Protein AF-A0A932DRW2-F1 (afdb_monomer)

pLDDT: mean 81.61, std 13.46, range [38.72, 97.06]

Secondary structure (DSSP, 8-state):
-------------HHHHHHHHHHHHHTT--HHHHHHHHHHHHHHTT---PPPPHHHHHHHHHHHH-TTS------HHHHHHHHHTT---

Foldseek 3Di:
DDPDDDDDDDDDDPVVLVVLCVVCVVVVHDSVRSVVVVVVVVCVVVPDPDDDPPVVVVVVVCVVVCPPPDDDDPDPVVVVVCVVVVPDD

Structure (mmCIF, N/CA/C/O backbone):
data_AF-A0A932DRW2-F1
#
_entry.id   AF-A0A932DRW2-F1
#
loop_
_atom_site.group_PDB
_atom_site.id
_atom_site.type_symbol
_atom_site.label_atom_id
_atom_site.label_alt_id
_atom_site.label_comp_id
_atom_site.label_asym_id
_atom_site.label_entity_id
_atom_site.label_seq_id
_atom_site.pdbx_PDB_ins_code
_atom_site.Cartn_x
_atom_site.Cartn_y
_atom_site.Cartn_z
_atom_site.occupancy
_atom_site.B_iso_or_equiv
_atom_site.auth_seq_id
_atom_site.auth_comp_id
_atom_site.auth_asym_id
_atom_site.auth_atom_id
_atom_site.pdbx_PDB_model_num
ATOM 1 N N . MET A 1 1 ? 15.525 -15.093 -1.530 1.00 38.72 1 MET A N 1
ATOM 2 C CA . MET A 1 1 ? 14.994 -13.800 -1.043 1.00 38.72 1 MET A CA 1
ATOM 3 C C . MET A 1 1 ? 14.689 -13.941 0.437 1.00 38.72 1 MET A C 1
ATOM 5 O O . MET A 1 1 ? 13.834 -14.750 0.769 1.00 38.72 1 MET A O 1
ATOM 9 N N . ASN A 1 2 ? 15.377 -13.204 1.313 1.00 46.44 2 ASN A N 1
ATOM 10 C CA . ASN A 1 2 ? 14.954 -13.087 2.711 1.00 46.44 2 ASN A CA 1
ATOM 11 C C . ASN A 1 2 ? 13.686 -12.231 2.746 1.00 46.44 2 ASN A C 1
ATOM 13 O O . ASN A 1 2 ? 13.740 -11.047 2.422 1.00 46.44 2 ASN A O 1
ATOM 17 N N . GLN A 1 3 ? 12.547 -12.817 3.106 1.00 53.72 3 GLN A N 1
ATOM 18 C CA . GLN A 1 3 ? 11.372 -12.024 3.451 1.00 53.72 3 GLN A CA 1
ATOM 19 C C . GLN A 1 3 ? 11.591 -11.476 4.863 1.00 53.72 3 GLN A C 1
ATOM 21 O O . GLN A 1 3 ? 11.475 -12.205 5.844 1.00 53.72 3 GLN A O 1
ATOM 26 N N . ALA A 1 4 ? 11.970 -10.202 4.967 1.00 73.44 4 ALA A N 1
ATOM 27 C CA . ALA A 1 4 ? 12.004 -9.517 6.251 1.00 73.44 4 ALA A CA 1
ATOM 28 C C . ALA A 1 4 ? 10.560 -9.282 6.715 1.00 73.44 4 ALA A C 1
ATOM 30 O O . ALA A 1 4 ? 9.789 -8.584 6.057 1.00 73.44 4 ALA A O 1
ATOM 31 N N . ILE A 1 5 ? 10.180 -9.891 7.838 1.00 76.75 5 ILE A N 1
ATOM 32 C CA . ILE A 1 5 ? 8.903 -9.616 8.497 1.00 76.75 5 ILE A CA 1
ATOM 33 C C . ILE A 1 5 ? 9.066 -8.301 9.263 1.00 76.75 5 ILE A C 1
ATOM 35 O O . ILE A 1 5 ? 9.853 -8.221 10.205 1.00 76.75 5 ILE A O 1
ATOM 39 N N . THR A 1 6 ? 8.329 -7.265 8.863 1.00 83.56 6 THR A N 1
ATOM 40 C CA . THR A 1 6 ? 8.325 -5.962 9.542 1.00 83.56 6 THR A CA 1
ATOM 41 C C . THR A 1 6 ? 7.016 -5.775 10.301 1.00 83.56 6 THR A C 1
ATOM 43 O O . THR A 1 6 ? 5.933 -5.881 9.727 1.00 83.56 6 THR A O 1
ATOM 46 N N . GLN A 1 7 ? 7.111 -5.478 11.597 1.00 88.44 7 GLN A N 1
ATOM 47 C CA . GLN A 1 7 ? 5.962 -5.143 12.434 1.00 88.44 7 GLN A CA 1
ATOM 48 C C . GLN A 1 7 ? 5.786 -3.623 12.498 1.00 88.44 7 GLN A C 1
ATOM 50 O O . GLN A 1 7 ? 6.736 -2.896 12.779 1.00 88.44 7 GLN A O 1
ATOM 55 N N . ILE A 1 8 ? 4.558 -3.145 12.288 1.00 87.06 8 ILE A N 1
ATOM 56 C CA . ILE A 1 8 ? 4.215 -1.722 12.378 1.00 87.06 8 ILE A CA 1
ATOM 57 C C . ILE A 1 8 ? 3.342 -1.505 13.618 1.00 87.06 8 ILE A C 1
ATOM 59 O O . ILE A 1 8 ? 2.290 -2.129 13.762 1.00 87.06 8 ILE A O 1
ATOM 63 N N . LYS A 1 9 ? 3.769 -0.608 14.513 1.00 92.69 9 LYS A N 1
ATOM 64 C CA . LYS A 1 9 ? 2.998 -0.168 15.685 1.00 92.69 9 LYS A CA 1
ATOM 65 C C . LYS A 1 9 ? 2.633 1.303 15.513 1.00 92.69 9 LYS A C 1
ATOM 67 O O . LYS A 1 9 ? 3.508 2.125 15.272 1.00 92.69 9 LYS A O 1
ATOM 72 N N . ILE A 1 10 ? 1.347 1.622 15.639 1.00 88.81 10 ILE A N 1
ATOM 73 C CA . ILE A 1 10 ? 0.816 2.967 15.386 1.00 88.81 10 ILE A CA 1
ATOM 74 C C . ILE A 1 10 ? -0.050 3.384 16.570 1.00 88.81 10 ILE A C 1
ATOM 76 O O . ILE A 1 10 ? -0.899 2.614 17.023 1.00 88.81 10 ILE A O 1
ATOM 80 N N . SER A 1 11 ? 0.148 4.608 17.046 1.00 93.81 11 SER A N 1
ATOM 81 C CA . SER A 1 11 ? -0.733 5.250 18.021 1.00 93.81 11 SER A CA 1
ATOM 82 C C . SER A 1 11 ? -1.737 6.122 17.280 1.00 93.81 11 SER A C 1
ATOM 84 O O . SER A 1 11 ? -1.347 6.994 16.510 1.00 93.81 11 SER A O 1
ATOM 86 N N . LEU A 1 12 ? -3.029 5.888 17.504 1.00 90.62 12 LEU A N 1
ATOM 87 C CA . LEU A 1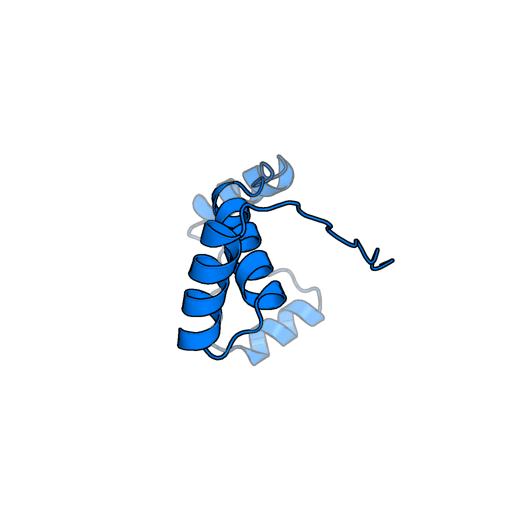 12 ? -4.113 6.643 16.876 1.00 90.62 12 LEU A CA 1
ATOM 88 C C . LEU A 1 12 ? -5.103 7.114 17.946 1.00 90.62 12 LEU A C 1
ATOM 90 O O . LEU A 1 12 ? -5.370 6.359 18.888 1.00 90.62 12 LEU A O 1
ATOM 94 N N . PRO A 1 13 ? -5.711 8.304 17.789 1.00 97.06 13 PRO A N 1
ATOM 95 C CA . PRO A 1 13 ? -6.866 8.689 18.588 1.00 97.06 13 PRO A CA 1
ATOM 96 C C . PRO A 1 13 ? -7.978 7.640 18.485 1.00 97.06 13 PRO A C 1
ATOM 98 O O . PRO A 1 13 ? -8.225 7.081 17.411 1.00 97.06 13 PRO A O 1
ATOM 101 N N . VAL A 1 14 ? -8.690 7.400 19.588 1.00 95.44 14 VAL A N 1
ATOM 102 C CA . VAL A 1 14 ? -9.744 6.370 19.658 1.00 95.44 14 VAL A CA 1
ATOM 103 C C . VAL A 1 14 ? -10.823 6.593 18.594 1.00 95.44 14 VAL A C 1
ATOM 105 O O . VAL A 1 14 ? -11.238 5.644 17.932 1.00 95.44 14 VAL A O 1
ATOM 108 N N . ALA A 1 15 ? -11.221 7.848 18.366 1.00 96.12 15 ALA A N 1
ATOM 109 C CA . ALA A 1 15 ? -12.199 8.201 17.339 1.00 96.12 15 ALA A CA 1
ATOM 110 C C . ALA A 1 15 ? -11.747 7.775 15.931 1.00 96.12 15 ALA A C 1
ATOM 112 O O . ALA A 1 15 ? -12.517 7.165 15.190 1.00 96.12 15 ALA A O 1
ATOM 113 N N . LEU A 1 16 ? -10.477 8.018 15.589 1.00 93.75 16 LEU A N 1
ATOM 114 C CA . LEU A 1 16 ? -9.921 7.652 14.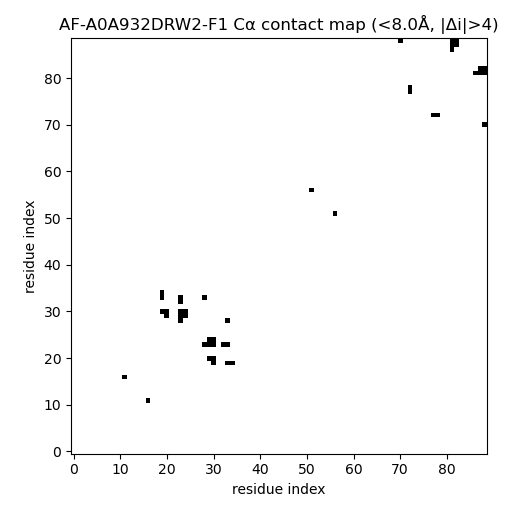288 1.00 93.75 16 LEU A CA 1
ATOM 115 C C . LEU A 1 16 ? -9.828 6.131 14.130 1.00 93.75 16 LEU A C 1
ATOM 117 O O . LEU A 1 16 ? -10.233 5.598 13.101 1.00 93.75 16 LEU A O 1
ATOM 121 N N . LYS A 1 17 ? -9.375 5.415 15.168 1.00 94.88 17 LYS A N 1
ATOM 122 C CA . LYS A 1 17 ? -9.375 3.943 15.177 1.00 94.88 17 LYS A CA 1
ATOM 123 C C . LYS A 1 17 ? -10.773 3.384 14.893 1.00 94.88 17 LYS A C 1
ATOM 125 O O . LYS A 1 17 ? -10.905 2.451 14.101 1.00 94.88 17 LYS A O 1
ATOM 130 N N . ASN A 1 18 ? -11.802 3.942 15.529 1.00 95.94 18 ASN A N 1
ATOM 131 C CA . ASN A 1 18 ? -13.179 3.475 15.381 1.00 95.94 18 ASN A CA 1
ATOM 132 C C . ASN A 1 18 ? -13.719 3.720 13.970 1.00 95.94 18 ASN A C 1
ATOM 134 O O . ASN A 1 18 ? -14.333 2.826 13.391 1.00 95.94 18 ASN A O 1
ATOM 138 N N . GLU A 1 19 ? -13.443 4.887 13.389 1.00 96.19 19 GLU A N 1
ATOM 139 C CA . GLU A 1 19 ? -13.853 5.198 12.018 1.00 96.19 19 GLU A CA 1
ATOM 140 C C . GLU A 1 19 ? -13.157 4.284 10.997 1.00 96.19 19 GLU A C 1
ATOM 142 O O . GLU A 1 19 ? -13.807 3.711 10.122 1.00 96.19 19 GLU A O 1
ATOM 147 N N . VAL A 1 20 ? -11.845 4.067 11.145 1.00 93.88 20 VAL A N 1
ATOM 148 C CA . VAL A 1 20 ? -11.084 3.157 10.274 1.00 93.88 20 VAL A CA 1
ATOM 149 C C . VAL A 1 20 ? -11.595 1.720 10.416 1.00 93.88 20 VAL A C 1
ATOM 151 O O . VAL A 1 20 ? -11.771 1.036 9.410 1.00 93.88 20 VAL A O 1
ATOM 154 N N . LYS A 1 21 ? -11.910 1.270 11.639 1.00 95.69 21 LYS A N 1
ATOM 155 C CA . LYS A 1 21 ? -12.503 -0.052 11.873 1.00 95.69 21 LYS A CA 1
ATOM 156 C C . LYS A 1 21 ? -13.878 -0.189 11.219 1.00 95.69 21 LYS A C 1
ATOM 158 O O . LYS A 1 21 ? -14.109 -1.171 10.528 1.00 95.69 21 LYS A O 1
ATOM 163 N N . LYS A 1 22 ? -14.761 0.798 11.375 1.00 96.94 22 LYS A N 1
ATOM 164 C CA . LYS A 1 22 ? -16.090 0.795 10.747 1.00 96.94 22 LYS A CA 1
ATOM 165 C C . LYS A 1 22 ? -15.991 0.679 9.227 1.00 96.94 22 LYS A C 1
ATOM 167 O O . LYS A 1 22 ? -16.803 -0.000 8.606 1.00 96.94 22 LYS A O 1
ATOM 172 N N . ARG A 1 23 ? -14.999 1.336 8.620 1.00 95.44 23 ARG A N 1
ATOM 173 C CA . ARG A 1 23 ? -14.712 1.189 7.189 1.00 95.44 23 ARG A CA 1
ATOM 174 C C . ARG A 1 23 ? -14.190 -0.202 6.871 1.00 95.44 23 ARG A C 1
ATOM 176 O O . ARG A 1 23 ? -14.751 -0.817 5.985 1.00 95.44 23 ARG A O 1
ATOM 183 N N . ALA A 1 24 ? -13.214 -0.728 7.604 1.00 96.25 24 ALA A N 1
ATOM 184 C CA . ALA A 1 24 ? -12.722 -2.090 7.389 1.00 96.25 24 ALA A CA 1
ATOM 185 C C . ALA A 1 24 ? -13.858 -3.134 7.450 1.00 96.25 24 ALA A C 1
ATOM 187 O O . ALA A 1 24 ? -13.994 -3.954 6.543 1.00 96.25 24 ALA A O 1
ATOM 188 N N . ASP A 1 25 ? -14.734 -3.024 8.454 1.00 96.62 25 ASP A N 1
ATOM 189 C CA . ASP A 1 25 ? -15.858 -3.939 8.669 1.00 96.62 25 ASP A CA 1
ATOM 190 C C . ASP A 1 25 ? -16.866 -3.901 7.499 1.00 96.62 25 ASP A C 1
ATOM 192 O O . ASP A 1 25 ? -17.374 -4.946 7.098 1.00 96.62 25 ASP A O 1
ATOM 196 N N . LYS A 1 26 ? -17.104 -2.731 6.876 1.00 96.19 26 LYS A N 1
ATOM 197 C CA . LYS A 1 26 ? -17.961 -2.612 5.673 1.00 96.19 26 LYS A CA 1
ATOM 198 C C . LYS A 1 26 ? -17.461 -3.435 4.484 1.00 96.19 26 LYS A C 1
ATOM 200 O O . LYS A 1 26 ? -18.265 -3.818 3.643 1.00 96.19 26 LYS A O 1
ATOM 205 N N . TRP A 1 27 ? -16.154 -3.672 4.403 1.00 94.06 27 TRP A N 1
ATOM 206 C CA . TRP A 1 27 ? -15.518 -4.428 3.322 1.00 94.06 27 TRP A CA 1
ATOM 207 C C . TRP A 1 27 ? -15.171 -5.860 3.757 1.00 94.06 27 TRP A C 1
ATOM 209 O O . TRP A 1 27 ? -14.466 -6.564 3.040 1.00 94.06 27 TRP A O 1
ATOM 219 N N . GLY A 1 28 ? -15.622 -6.295 4.943 1.00 95.38 28 GLY A N 1
ATOM 220 C CA . GLY A 1 28 ? -15.279 -7.605 5.502 1.00 95.38 28 GLY A CA 1
ATOM 221 C C . GLY A 1 28 ? -13.787 -7.769 5.812 1.00 95.38 28 GLY A C 1
ATOM 222 O O . GLY A 1 28 ? 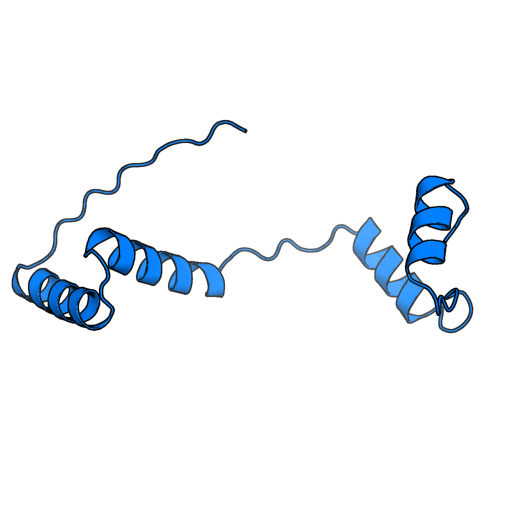-13.289 -8.890 5.885 1.00 95.38 28 GLY A O 1
ATOM 223 N N . MET A 1 29 ? -13.050 -6.666 5.968 1.00 95.19 29 MET A N 1
ATOM 224 C CA . MET A 1 29 ? -11.606 -6.673 6.190 1.00 95.19 29 MET A CA 1
ATOM 225 C C . MET A 1 29 ? -11.274 -6.541 7.674 1.00 95.19 29 MET A C 1
ATOM 227 O O . MET A 1 29 ? -11.942 -5.838 8.430 1.00 95.19 29 MET A O 1
ATOM 231 N N . THR A 1 30 ? -10.155 -7.137 8.089 1.00 95.62 30 THR A N 1
ATOM 232 C CA . THR A 1 30 ? -9.575 -6.800 9.394 1.00 95.62 30 THR A CA 1
ATOM 233 C C . THR A 1 30 ? -9.021 -5.373 9.374 1.00 95.62 30 THR A C 1
ATOM 235 O O . THR A 1 30 ? -8.596 -4.869 8.330 1.00 95.62 30 THR A O 1
ATOM 238 N N . LEU A 1 31 ? -8.952 -4.730 10.544 1.00 93.50 31 LEU A N 1
ATOM 239 C CA . LEU A 1 31 ? -8.358 -3.396 10.678 1.00 93.50 31 LEU A CA 1
ATOM 240 C C . LEU A 1 31 ? -6.917 -3.352 10.136 1.00 93.50 31 LEU A C 1
ATOM 242 O O . LEU A 1 31 ? -6.550 -2.407 9.445 1.00 93.50 31 LEU A O 1
ATOM 246 N N . ALA A 1 32 ? -6.120 -4.390 10.406 1.00 92.81 32 ALA A N 1
ATOM 247 C CA . ALA A 1 32 ? -4.744 -4.487 9.922 1.00 92.81 32 ALA A CA 1
ATOM 248 C C . ALA A 1 32 ? -4.681 -4.582 8.389 1.00 92.81 32 ALA A C 1
ATOM 250 O O . ALA A 1 32 ? -3.908 -3.861 7.759 1.00 92.81 32 ALA A O 1
ATOM 251 N N . SER A 1 33 ? -5.524 -5.425 7.784 1.00 93.56 33 SER A N 1
ATOM 252 C CA . SER A 1 33 ? -5.609 -5.568 6.326 1.00 93.56 33 SER A CA 1
ATOM 253 C C . SER A 1 33 ? -6.015 -4.256 5.654 1.00 93.56 33 SER A C 1
ATOM 255 O O . SER A 1 33 ? -5.438 -3.884 4.637 1.00 93.56 33 SER A O 1
ATOM 257 N N . TYR A 1 34 ? -6.973 -3.535 6.238 1.00 94.62 34 TYR A N 1
ATOM 258 C CA . TYR A 1 34 ? -7.442 -2.261 5.699 1.00 94.62 34 TYR A CA 1
ATOM 259 C C . TYR A 1 34 ? -6.387 -1.151 5.824 1.00 94.62 34 TYR A C 1
ATOM 261 O O . TYR A 1 34 ? -6.160 -0.411 4.873 1.00 94.62 34 TYR A O 1
ATOM 269 N N . ILE A 1 35 ? -5.670 -1.068 6.952 1.00 92.69 35 ILE A N 1
ATOM 270 C CA . ILE A 1 35 ? -4.543 -0.130 7.106 1.00 92.69 35 ILE A CA 1
ATOM 271 C C . ILE A 1 35 ? -3.442 -0.434 6.084 1.00 92.69 35 ILE A C 1
ATOM 273 O O . ILE A 1 35 ? -2.932 0.487 5.449 1.00 92.69 35 ILE A O 1
ATOM 277 N N . LYS A 1 36 ? -3.111 -1.716 5.879 1.00 91.38 36 LYS A N 1
ATOM 278 C CA . LYS A 1 36 ? -2.145 -2.131 4.854 1.00 91.38 36 LYS A CA 1
ATOM 279 C C . LYS A 1 36 ? -2.585 -1.678 3.460 1.00 91.38 36 LYS A C 1
ATOM 281 O O . LYS A 1 36 ? -1.770 -1.127 2.733 1.00 91.38 36 LYS A O 1
ATOM 286 N N . TYR A 1 37 ? -3.855 -1.877 3.112 1.00 92.25 37 TYR A N 1
ATOM 287 C CA . TYR A 1 37 ? -4.421 -1.432 1.836 1.00 92.25 37 TYR A CA 1
ATOM 288 C C . TYR A 1 37 ? -4.271 0.083 1.632 1.00 92.25 37 TYR A C 1
ATOM 290 O O . TYR A 1 37 ? -3.763 0.513 0.602 1.00 92.25 37 TYR A O 1
ATOM 298 N N . LEU A 1 38 ? -4.620 0.892 2.639 1.00 90.06 38 LEU A N 1
ATOM 299 C CA . LEU A 1 38 ? -4.472 2.350 2.562 1.00 90.06 38 LEU A CA 1
ATOM 300 C C . LEU A 1 38 ? -3.016 2.783 2.339 1.00 90.06 38 LEU A C 1
ATOM 302 O O . LEU A 1 38 ? -2.762 3.697 1.559 1.00 90.06 38 LEU A O 1
ATOM 306 N N . MET A 1 39 ? -2.066 2.131 3.016 1.00 88.06 39 MET A N 1
ATOM 307 C CA . MET A 1 39 ? -0.639 2.422 2.859 1.00 88.06 39 MET A CA 1
ATOM 308 C C . MET A 1 39 ? -0.126 2.032 1.472 1.00 88.06 39 MET A C 1
ATOM 310 O O . MET A 1 39 ? 0.566 2.824 0.843 1.00 88.06 39 MET A O 1
ATOM 314 N N . VAL A 1 40 ? -0.469 0.831 0.994 1.00 86.19 40 VAL A N 1
ATOM 315 C CA . VAL A 1 40 ? -0.018 0.336 -0.315 1.00 86.19 40 VAL A CA 1
ATOM 316 C C . VAL A 1 40 ? -0.551 1.216 -1.434 1.00 86.19 40 VAL A C 1
ATOM 318 O O . VAL A 1 40 ? 0.246 1.684 -2.234 1.00 86.19 40 VAL A O 1
ATOM 321 N N . ASN A 1 41 ? -1.848 1.528 -1.440 1.00 84.50 41 ASN A N 1
ATOM 322 C CA . ASN A 1 41 ? -2.426 2.377 -2.481 1.00 84.50 41 ASN A CA 1
ATOM 323 C C . ASN A 1 41 ? -1.757 3.751 -2.551 1.00 84.50 41 ASN A C 1
ATOM 325 O O . ASN A 1 41 ? -1.560 4.286 -3.636 1.00 84.50 41 ASN A O 1
ATOM 329 N N . LYS A 1 42 ? -1.390 4.326 -1.400 1.00 75.31 42 LYS A N 1
ATOM 330 C CA . LYS A 1 42 ? -0.706 5.620 -1.376 1.00 75.31 42 LYS A CA 1
ATOM 331 C C . LYS A 1 42 ? 0.729 5.529 -1.904 1.00 75.31 42 LYS A C 1
ATOM 333 O O . LYS A 1 42 ? 1.208 6.472 -2.518 1.00 75.31 42 LYS A O 1
ATOM 338 N N . VAL A 1 43 ? 1.398 4.400 -1.674 1.00 71.25 43 VAL A N 1
ATOM 339 C CA . VAL A 1 43 ? 2.769 4.144 -2.131 1.00 71.25 43 VAL A CA 1
ATOM 340 C C . VAL A 1 43 ? 2.818 3.730 -3.604 1.00 71.25 43 VAL A C 1
ATOM 342 O O . VAL A 1 43 ? 3.792 4.052 -4.269 1.00 71.25 43 VAL A O 1
ATOM 345 N N . GLU A 1 44 ? 1.798 3.059 -4.141 1.00 65.94 44 GLU A N 1
ATOM 346 C CA . GLU A 1 44 ? 1.728 2.715 -5.569 1.00 65.94 44 GLU A CA 1
ATOM 347 C C . GLU A 1 44 ? 1.728 3.960 -6.468 1.00 65.94 44 GLU A C 1
ATOM 349 O O . GLU A 1 44 ? 2.368 3.945 -7.516 1.00 65.94 44 GLU A O 1
ATOM 354 N N . GLU A 1 45 ? 1.090 5.053 -6.037 1.00 61.22 45 GLU A N 1
ATOM 355 C CA . GLU A 1 45 ? 1.103 6.338 -6.758 1.00 61.22 45 GLU A CA 1
ATOM 356 C C . GLU A 1 45 ? 2.506 6.964 -6.851 1.00 61.22 45 GLU A C 1
ATOM 358 O O . GLU A 1 45 ? 2.797 7.704 -7.788 1.00 61.22 45 GLU A O 1
ATOM 363 N N . GLU A 1 46 ? 3.376 6.672 -5.885 1.00 60.22 46 GLU A N 1
ATOM 364 C CA . GLU A 1 46 ? 4.696 7.295 -5.721 1.00 60.22 46 GLU A CA 1
ATOM 365 C C . GLU A 1 46 ? 5.841 6.282 -5.865 1.00 60.22 46 GLU A C 1
ATOM 367 O O . GLU A 1 46 ? 7.003 6.604 -5.602 1.00 60.22 46 GLU A O 1
ATOM 372 N N . TYR A 1 47 ? 5.539 5.043 -6.270 1.00 60.78 47 TYR A N 1
ATOM 373 C CA . TYR A 1 47 ? 6.553 4.003 -6.343 1.00 60.78 47 TYR A CA 1
ATOM 374 C C . TYR A 1 47 ? 7.599 4.410 -7.382 1.00 60.78 47 TYR A C 1
ATOM 376 O O . TYR A 1 47 ? 7.226 4.747 -8.511 1.00 60.78 47 TYR A O 1
ATOM 384 N N . PRO A 1 48 ? 8.903 4.400 -7.041 1.00 60.97 48 PRO A N 1
ATOM 385 C CA . PRO A 1 48 ? 9.927 4.873 -7.953 1.00 60.97 48 PRO A CA 1
ATOM 386 C C . PRO A 1 48 ? 9.898 4.023 -9.220 1.00 60.97 48 PRO A C 1
ATOM 388 O O . PRO A 1 48 ? 10.271 2.848 -9.227 1.00 60.97 48 PRO A O 1
ATOM 391 N N . THR A 1 49 ? 9.448 4.633 -10.312 1.00 67.56 49 THR A N 1
ATOM 392 C CA . THR A 1 49 ? 9.703 4.106 -11.643 1.00 67.56 49 THR A CA 1
ATOM 393 C C . THR A 1 49 ? 11.169 4.394 -11.921 1.00 67.56 49 THR A C 1
ATOM 395 O O . THR A 1 49 ? 11.592 5.538 -12.073 1.00 67.56 49 THR A O 1
ATOM 398 N N . PHE A 1 50 ? 11.995 3.352 -11.870 1.00 75.56 50 PHE A N 1
ATOM 399 C CA . PHE A 1 50 ? 13.404 3.501 -12.203 1.00 75.56 50 PHE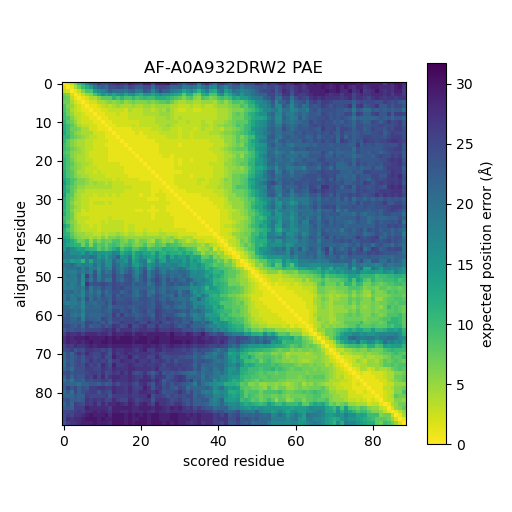 A CA 1
ATOM 400 C C . PHE A 1 50 ? 13.521 3.882 -13.675 1.00 75.56 50 PHE A C 1
ATOM 402 O O . PHE A 1 50 ? 12.876 3.280 -14.538 1.00 75.56 50 PHE A O 1
ATOM 409 N N . GLU A 1 51 ? 14.364 4.868 -13.964 1.00 77.81 51 GLU A N 1
ATOM 410 C CA . GLU A 1 51 ? 14.664 5.220 -15.340 1.00 77.81 51 GLU A CA 1
ATOM 411 C C . GLU A 1 51 ? 15.273 4.004 -16.053 1.00 77.81 51 GLU A C 1
ATOM 413 O O . GLU A 1 51 ? 16.182 3.339 -15.544 1.00 77.81 51 GLU A O 1
ATOM 418 N N . ALA A 1 52 ? 14.743 3.675 -17.232 1.00 81.81 52 ALA A N 1
ATOM 419 C CA . ALA A 1 52 ? 15.264 2.574 -18.026 1.00 81.81 52 ALA A CA 1
ATOM 420 C C . ALA A 1 52 ? 16.756 2.802 -18.326 1.00 81.81 52 ALA A C 1
ATOM 422 O O . ALA A 1 52 ? 17.150 3.898 -18.722 1.00 81.81 52 ALA A O 1
ATOM 423 N N . SER A 1 53 ? 17.586 1.763 -18.183 1.00 86.31 53 SER A N 1
ATOM 424 C CA . SER A 1 53 ? 19.011 1.869 -18.538 1.00 86.31 53 SER A CA 1
ATOM 425 C C . SER A 1 53 ? 19.198 2.297 -19.998 1.00 86.31 53 SER A C 1
ATOM 427 O O . SER A 1 53 ? 18.355 2.002 -20.850 1.00 86.31 53 SER A O 1
ATOM 429 N N . ASP A 1 54 ? 20.337 2.909 -20.324 1.00 89.00 54 ASP A N 1
ATOM 430 C CA . ASP A 1 54 ? 20.635 3.370 -21.690 1.00 89.00 54 ASP A CA 1
ATOM 431 C C . ASP A 1 54 ? 20.526 2.250 -22.729 1.00 89.00 54 ASP A C 1
ATOM 433 O O . ASP A 1 54 ? 20.047 2.454 -23.845 1.00 89.00 54 ASP A O 1
ATOM 437 N N . ARG A 1 55 ? 20.880 1.021 -22.334 1.00 88.12 55 ARG A N 1
ATOM 438 C CA . ARG A 1 55 ? 20.702 -0.175 -23.163 1.00 88.12 55 ARG A CA 1
ATOM 439 C C . ARG A 1 55 ? 19.231 -0.431 -23.496 1.00 88.12 55 ARG A C 1
ATOM 441 O O . ARG A 1 55 ? 18.926 -0.809 -24.625 1.00 88.12 55 ARG A O 1
ATOM 448 N N . VAL A 1 56 ? 18.330 -0.275 -22.526 1.00 85.75 56 VAL A N 1
ATOM 449 C CA . VAL A 1 56 ? 16.885 -0.460 -22.730 1.00 85.75 56 VAL A CA 1
ATOM 450 C C . VAL A 1 56 ? 16.329 0.684 -23.573 1.00 85.75 56 VAL A C 1
ATOM 452 O O . VAL A 1 56 ? 15.654 0.411 -24.561 1.00 85.75 56 VAL A O 1
ATOM 455 N N . LYS A 1 57 ? 16.683 1.938 -23.265 1.00 87.62 57 LYS A N 1
ATOM 456 C CA . LYS A 1 57 ? 16.27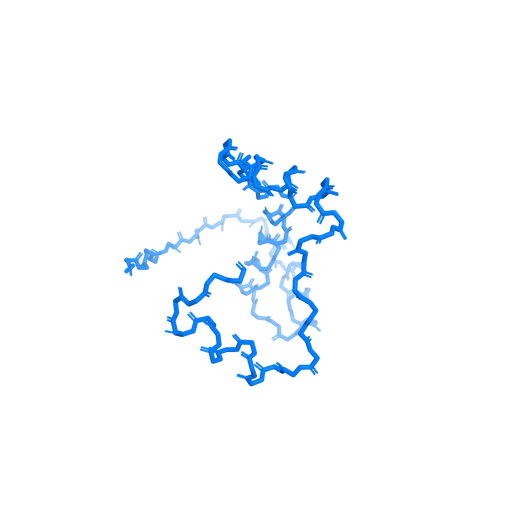0 3.112 -24.052 1.00 87.62 57 LYS A CA 1
ATOM 457 C C . LYS A 1 57 ? 16.660 2.983 -25.524 1.00 87.62 57 LYS A C 1
ATOM 459 O O . LYS A 1 57 ? 15.819 3.178 -26.396 1.00 87.62 57 LYS A O 1
ATOM 464 N N . LYS A 1 58 ? 17.905 2.578 -25.803 1.00 86.00 58 LYS A N 1
ATOM 465 C CA . LYS A 1 58 ? 18.396 2.359 -27.169 1.00 86.00 58 LYS A CA 1
ATOM 466 C C . LYS A 1 58 ? 17.616 1.259 -27.890 1.00 86.00 58 LYS A C 1
ATOM 468 O O . LYS A 1 58 ? 17.148 1.484 -28.996 1.00 86.00 58 LYS A O 1
ATOM 473 N N . ARG A 1 59 ? 17.385 0.110 -27.243 1.00 83.75 59 ARG A N 1
ATOM 474 C CA . ARG A 1 59 ? 16.581 -0.983 -27.825 1.00 83.75 59 ARG A CA 1
ATOM 475 C C . ARG A 1 59 ? 15.141 -0.567 -28.122 1.00 83.75 59 ARG A C 1
ATOM 477 O O . ARG A 1 59 ? 14.588 -0.993 -29.128 1.00 83.75 59 ARG A O 1
ATOM 484 N N . VAL A 1 60 ? 14.535 0.252 -27.262 1.00 85.38 60 VAL A N 1
ATOM 485 C CA . VAL A 1 60 ? 13.188 0.792 -27.494 1.00 85.38 60 VAL A CA 1
ATOM 486 C C . VAL A 1 60 ? 13.193 1.743 -28.692 1.00 85.38 60 VAL A C 1
ATOM 488 O O . VAL A 1 60 ? 12.345 1.602 -29.567 1.00 85.38 60 VAL A O 1
ATOM 491 N N . ALA A 1 61 ? 14.166 2.653 -28.786 1.00 84.25 61 ALA A N 1
ATOM 492 C CA . ALA A 1 61 ? 14.309 3.553 -29.932 1.00 84.25 61 ALA A CA 1
ATOM 493 C C . ALA A 1 61 ? 14.553 2.791 -31.252 1.00 84.25 61 ALA A C 1
ATOM 495 O O . ALA A 1 61 ? 13.920 3.086 -32.270 1.00 84.25 61 ALA A O 1
ATOM 496 N N . ASP A 1 62 ? 15.408 1.767 -31.225 1.00 82.56 62 ASP A N 1
ATOM 497 C CA . ASP A 1 62 ? 15.688 0.889 -32.367 1.00 82.56 62 ASP A CA 1
ATOM 498 C C . ASP A 1 62 ? 14.433 0.091 -32.782 1.00 82.56 62 ASP A C 1
ATOM 500 O O . ASP A 1 62 ? 14.163 -0.079 -33.969 1.00 82.56 62 ASP A O 1
ATOM 504 N N . SER A 1 63 ? 13.622 -0.354 -31.815 1.00 79.81 63 SER A N 1
ATOM 505 C CA . SER A 1 63 ? 12.358 -1.063 -32.066 1.00 79.81 63 SER A CA 1
ATOM 506 C C . SER A 1 63 ? 11.281 -0.150 -32.666 1.00 79.81 63 SER A C 1
ATOM 508 O O . SER A 1 63 ? 10.630 -0.512 -33.644 1.00 79.81 63 SER A O 1
ATOM 510 N N . LEU A 1 64 ? 11.129 1.071 -32.140 1.00 80.75 64 LEU A N 1
ATOM 511 C CA . LEU A 1 64 ? 10.148 2.050 -32.629 1.00 80.75 64 LEU A CA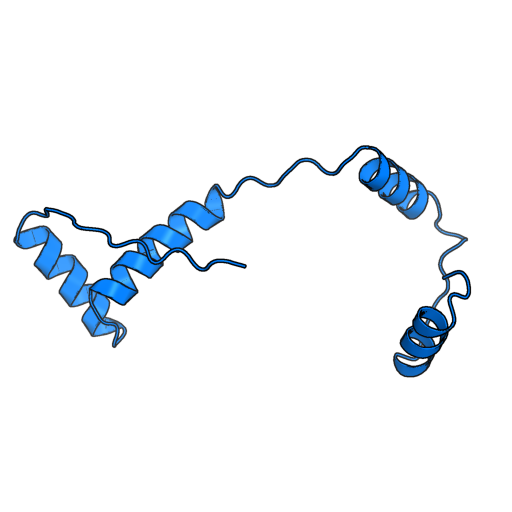 1
ATOM 512 C C . LEU A 1 64 ? 10.479 2.571 -34.034 1.00 80.75 64 LEU A C 1
ATOM 514 O O . LEU A 1 64 ? 9.574 2.810 -34.834 1.00 80.75 64 LEU A O 1
ATOM 518 N N . SER A 1 65 ? 11.767 2.742 -34.342 1.00 80.56 65 SER A N 1
ATOM 519 C CA . SER A 1 65 ? 12.231 3.128 -35.682 1.00 80.56 65 SER A CA 1
ATOM 520 C C . SER A 1 65 ? 12.206 1.956 -36.674 1.00 80.56 65 SER A C 1
ATOM 522 O O . SER A 1 65 ? 12.015 2.151 -37.875 1.00 80.56 65 SER A O 1
ATOM 524 N N . GLY A 1 66 ? 12.333 0.723 -36.181 1.00 66.56 66 GLY A N 1
ATOM 525 C CA . GLY A 1 66 ? 12.355 -0.510 -36.959 1.00 66.56 66 GLY A CA 1
ATOM 526 C C . GLY A 1 66 ? 10.977 -1.064 -37.325 1.00 66.56 66 GLY A C 1
ATOM 527 O O . GLY A 1 66 ? 10.702 -2.228 -37.050 1.00 66.56 66 GLY A O 1
ATOM 528 N N . LYS A 1 67 ? 10.135 -0.303 -38.039 1.00 55.88 67 LYS A N 1
ATOM 529 C CA . LYS A 1 67 ? 8.836 -0.794 -38.566 1.00 55.88 67 LYS A CA 1
ATOM 530 C C . LYS A 1 67 ? 8.929 -2.006 -39.522 1.00 55.88 67 LYS A C 1
ATOM 532 O O . LYS A 1 67 ? 7.895 -2.550 -39.888 1.00 55.88 67 LYS A O 1
ATOM 537 N N . SER A 1 68 ? 10.131 -2.425 -39.937 1.00 55.81 68 SER A N 1
ATOM 538 C CA . SER A 1 68 ? 10.353 -3.436 -40.990 1.00 55.81 68 SER A CA 1
ATOM 539 C C . SER A 1 68 ? 11.142 -4.684 -40.553 1.00 55.81 68 SER A C 1
ATOM 541 O O . SER A 1 68 ? 11.414 -5.537 -41.395 1.00 55.81 68 SER A O 1
ATOM 543 N N . LYS A 1 69 ? 11.548 -4.805 -39.280 1.00 67.50 69 LYS A N 1
ATOM 544 C CA . LYS A 1 69 ? 12.293 -5.984 -38.777 1.00 67.50 69 LYS A CA 1
ATOM 545 C C . LYS A 1 69 ? 11.502 -6.830 -37.781 1.00 67.50 69 LYS A C 1
ATOM 547 O O . LYS A 1 69 ? 12.021 -7.822 -37.283 1.00 67.50 69 LYS A O 1
ATOM 552 N N . SER A 1 70 ? 10.267 -6.442 -37.478 1.00 70.06 70 SER A N 1
ATOM 553 C CA . SER A 1 70 ? 9.397 -7.212 -36.600 1.00 70.06 70 SER A CA 1
ATOM 554 C C . SER A 1 70 ? 8.952 -8.497 -37.295 1.00 70.06 70 SER A C 1
ATOM 556 O O . SER A 1 70 ? 8.433 -8.485 -38.411 1.00 70.06 70 SER A O 1
ATOM 558 N N . ILE A 1 71 ? 9.143 -9.624 -36.617 1.00 76.00 71 ILE A N 1
ATOM 559 C CA . ILE A 1 71 ? 8.607 -10.909 -37.057 1.00 76.00 71 ILE A CA 1
ATOM 560 C C . ILE A 1 71 ? 7.159 -10.973 -36.573 1.00 76.00 71 ILE A C 1
ATOM 562 O O . ILE A 1 71 ? 6.897 -10.962 -35.370 1.00 76.00 71 ILE A O 1
ATOM 566 N N . LYS A 1 72 ? 6.206 -11.018 -37.508 1.00 77.56 72 LYS A N 1
ATOM 567 C CA . LYS A 1 72 ? 4.801 -11.277 -37.182 1.00 77.56 72 LYS A CA 1
ATOM 568 C C . LYS A 1 72 ? 4.669 -12.738 -36.767 1.00 77.56 72 LYS A C 1
ATOM 570 O O . LYS A 1 72 ? 5.080 -13.625 -37.511 1.00 77.56 72 LYS A O 1
ATOM 575 N N . ILE A 1 73 ? 4.127 -12.974 -35.579 1.00 79.69 73 ILE A N 1
ATOM 576 C CA . ILE A 1 73 ? 3.900 -14.321 -35.063 1.00 79.69 73 ILE A CA 1
ATOM 577 C C . ILE A 1 73 ? 2.409 -14.473 -34.804 1.00 79.69 73 ILE A C 1
ATOM 579 O O . ILE A 1 73 ? 1.854 -13.807 -33.934 1.00 79.69 73 ILE A O 1
ATOM 583 N N . ASP A 1 74 ? 1.783 -15.344 -35.589 1.00 83.50 74 ASP A N 1
ATOM 584 C CA . ASP A 1 74 ? 0.341 -15.594 -35.552 1.00 83.50 74 ASP A CA 1
ATOM 585 C C . ASP A 1 74 ? -0.024 -16.804 -34.665 1.00 83.50 74 ASP A C 1
ATOM 587 O O . ASP A 1 74 ? -1.201 -17.046 -34.406 1.00 83.50 74 ASP A O 1
ATOM 591 N N . ASN A 1 75 ? 0.973 -17.547 -34.162 1.00 87.81 75 ASN A N 1
ATOM 592 C CA . ASN A 1 75 ? 0.788 -18.689 -33.266 1.00 87.81 75 ASN A CA 1
ATOM 593 C C . ASN A 1 75 ? 1.701 -18.600 -32.028 1.00 87.81 75 ASN A C 1
ATOM 595 O O . ASN A 1 75 ? 2.922 -18.472 -32.131 1.00 87.81 75 ASN A O 1
ATOM 599 N N . ILE A 1 76 ? 1.100 -18.710 -30.842 1.00 85.12 76 ILE A N 1
ATOM 600 C CA . ILE A 1 76 ? 1.800 -18.598 -29.561 1.00 85.12 76 ILE A CA 1
ATOM 601 C C . ILE A 1 76 ? 2.747 -19.776 -29.272 1.00 85.12 76 ILE A C 1
ATOM 603 O O . ILE A 1 76 ? 3.793 -19.582 -28.652 1.00 85.12 76 ILE A O 1
ATOM 607 N N . ASP A 1 77 ? 2.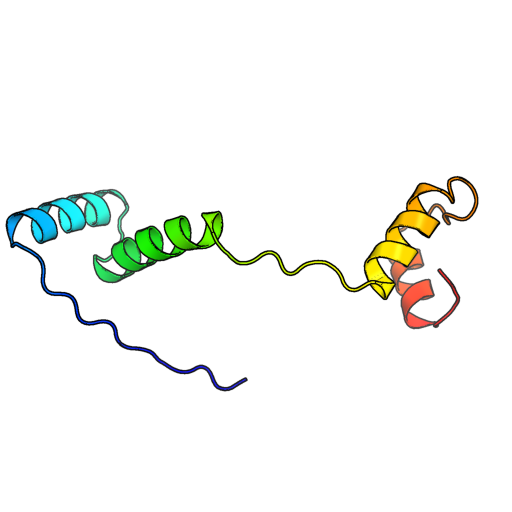448 -20.976 -29.770 1.00 86.81 77 ASP A N 1
ATOM 608 C CA . ASP A 1 77 ? 3.316 -22.146 -29.604 1.00 86.81 77 ASP A CA 1
ATOM 609 C C . ASP A 1 77 ? 4.611 -21.983 -30.413 1.00 86.81 77 ASP A C 1
ATOM 611 O O . ASP A 1 77 ? 5.707 -22.295 -29.938 1.00 86.81 77 ASP A O 1
ATOM 615 N N . GLU A 1 78 ? 4.504 -21.402 -31.611 1.00 82.31 78 GLU A N 1
ATOM 616 C CA . GLU A 1 78 ? 5.646 -21.082 -32.473 1.00 82.31 78 GLU A CA 1
ATOM 617 C C . GLU A 1 78 ? 6.547 -20.008 -31.844 1.00 82.31 78 GLU A C 1
ATOM 619 O O . GLU A 1 78 ? 7.776 -20.116 -31.899 1.00 82.31 78 GLU A O 1
ATOM 624 N N . TYR A 1 79 ? 5.954 -19.003 -31.189 1.00 83.94 79 TYR A N 1
ATOM 625 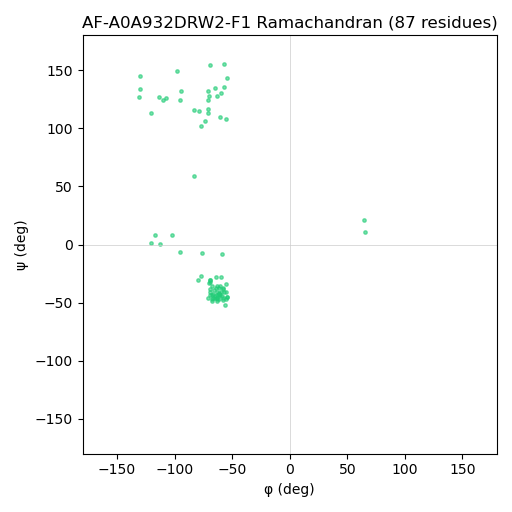C CA . TYR A 1 79 ? 6.696 -17.987 -30.438 1.00 83.94 79 TYR A CA 1
ATOM 626 C C . TYR A 1 79 ? 7.592 -18.620 -29.368 1.00 83.94 79 TYR A C 1
ATOM 628 O O . TYR A 1 79 ? 8.802 -18.377 -29.332 1.00 83.94 79 TYR A O 1
ATOM 636 N N . PHE A 1 80 ? 7.017 -19.477 -28.519 1.00 86.69 80 PHE A N 1
ATOM 637 C CA . PHE A 1 80 ? 7.766 -20.115 -27.439 1.00 86.69 80 PHE A CA 1
ATOM 638 C C . PHE A 1 80 ? 8.796 -21.127 -27.949 1.00 86.69 80 PHE A C 1
ATOM 640 O O . PHE A 1 80 ? 9.858 -21.263 -27.337 1.00 86.69 80 PHE A O 1
ATOM 647 N N . ALA A 1 81 ? 8.532 -21.804 -29.069 1.00 83.19 81 ALA A N 1
ATOM 648 C CA . ALA A 1 81 ? 9.512 -22.674 -29.713 1.00 83.19 81 ALA A CA 1
ATOM 649 C C . ALA A 1 81 ? 10.743 -21.884 -30.196 1.00 83.19 81 ALA A C 1
ATOM 651 O O . ALA A 1 81 ? 11.878 -22.262 -29.888 1.00 83.19 81 ALA A O 1
ATOM 652 N N . LYS A 1 82 ? 10.534 -20.744 -30.871 1.00 79.69 82 LYS A N 1
ATOM 653 C CA . LYS A 1 82 ? 11.624 -19.871 -31.340 1.00 79.69 82 LYS A CA 1
ATOM 654 C C . LYS A 1 82 ? 12.438 -19.303 -30.176 1.00 79.69 82 LYS A C 1
ATOM 656 O O . LYS A 1 82 ? 13.664 -19.390 -30.210 1.00 79.69 82 LYS A O 1
ATOM 661 N N . LEU A 1 83 ? 11.779 -18.853 -29.105 1.00 80.94 83 LEU A N 1
ATOM 662 C CA . LEU A 1 83 ? 12.456 -18.343 -27.906 1.00 80.94 83 LEU A CA 1
ATOM 663 C C . LEU A 1 83 ? 13.348 -19.393 -27.231 1.00 80.94 83 LEU A C 1
ATOM 665 O O . LEU A 1 83 ? 14.470 -19.084 -26.836 1.00 80.94 83 LEU A O 1
ATOM 669 N N . LYS A 1 84 ? 12.868 -20.637 -27.100 1.00 78.12 84 LYS A N 1
ATOM 670 C CA . LYS A 1 84 ? 13.626 -21.732 -26.468 1.00 78.12 84 LYS A CA 1
ATOM 671 C C . LYS A 1 84 ? 14.825 -22.181 -27.301 1.00 78.12 84 LYS A C 1
ATOM 673 O O . LYS A 1 84 ? 15.823 -22.613 -26.737 1.00 78.12 84 LYS A O 1
ATOM 678 N N . SER A 1 85 ? 14.730 -22.074 -28.626 1.00 73.6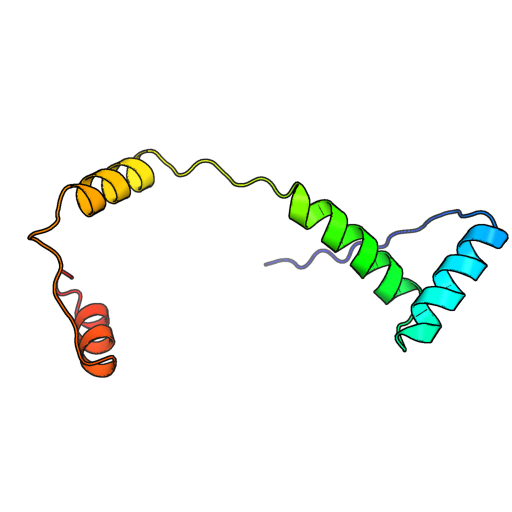9 85 SER A N 1
ATOM 679 C CA . SER A 1 85 ? 15.797 -22.471 -29.554 1.00 73.69 85 SER A CA 1
ATOM 680 C C . SER A 1 85 ? 16.969 -21.483 -29.631 1.00 73.69 85 SER A C 1
ATOM 682 O O . SER A 1 85 ? 17.960 -21.773 -30.294 1.00 73.69 85 SER A O 1
ATOM 684 N N . GLY A 1 86 ? 16.866 -20.310 -28.989 1.00 60.09 86 GLY A N 1
ATOM 685 C CA . GLY A 1 86 ? 17.878 -19.252 -29.087 1.00 60.09 86 GLY A CA 1
ATOM 686 C C . GLY A 1 86 ? 18.016 -18.652 -30.492 1.00 60.09 86 GLY A C 1
ATOM 687 O O . GLY A 1 86 ? 18.964 -17.913 -30.748 1.00 60.09 86 GLY A O 1
ATOM 688 N N . SER A 1 87 ? 17.094 -18.966 -31.407 1.00 57.88 87 SER A N 1
ATOM 689 C CA . SER A 1 87 ? 17.049 -18.366 -32.738 1.00 57.88 87 SER A CA 1
ATOM 690 C C . SER A 1 87 ? 16.595 -16.911 -32.611 1.00 57.88 87 SER A C 1
ATOM 692 O O . SER A 1 87 ? 15.642 -16.631 -31.884 1.00 57.88 87 SER A O 1
ATOM 694 N N . ASN A 1 88 ? 17.306 -15.989 -33.270 1.00 55.34 88 ASN A N 1
ATOM 695 C CA . ASN A 1 88 ? 17.062 -14.546 -33.178 1.00 55.34 88 ASN A CA 1
ATOM 696 C C . ASN A 1 88 ? 15.601 -14.221 -33.540 1.00 55.34 88 ASN A C 1
ATOM 698 O O . ASN A 1 88 ? 15.225 -14.294 -34.711 1.00 55.34 88 ASN A O 1
ATOM 702 N N . ILE A 1 89 ? 14.809 -13.856 -32.527 1.00 56.12 89 ILE A N 1
ATOM 703 C CA . ILE A 1 89 ? 13.544 -13.122 -32.672 1.00 56.12 89 ILE A CA 1
ATOM 704 C C . ILE A 1 89 ? 13.844 -11.633 -32.542 1.00 56.12 89 ILE A C 1
ATOM 706 O O . ILE A 1 89 ? 14.612 -11.278 -31.615 1.00 56.12 89 ILE A O 1
#

Solvent-accessible surface area (backbone atoms only — not comparable to full-atom values): 5808 Å² total; per-residue (Å²): 132,87,82,80,86,80,87,87,86,84,91,69,59,68,70,57,52,51,53,53,37,57,54,15,54,75,72,78,38,52,56,67,58,41,52,51,48,59,52,49,60,61,42,63,80,67,54,82,77,72,79,70,51,70,72,53,50,50,52,49,53,51,53,72,71,38,83,83,74,73,79,88,76,94,47,72,70,59,52,53,52,39,62,74,67,70,51,92,126

Nearest PDB structures (foldseek):
  5x3t-assembly1_G  TM=8.107E-01  e=3.800E-01  Mycobacterium tuberculosis H37Rv
  6gts-assembly1_C-2  TM=5.298E-01  e=1.325E-01  Escherichia coli

Mean predicted aligned error: 14.1 Å

Radius of gyration: 23.86 Å; Cα contacts (8 Å, |Δi|>4): 23; chains: 1; bounding box: 39×31×61 Å

Sequence (89 aa):
MNQAITQIKISLPVALKNEVKKRADKWGMTLASYIKYLMVNKVEEEYPTFEASDRVKKRVADSLSGKSKSIKIDNIDEYFAKLKSGSNI